Protein AF-Q800X9-F1 (afdb_monomer)

Sequence (140 aa):
RVEAMLNDRRRIALENYLAALQADPPRPHRILQALKRYVRAENKDRLHTVRHYQHVLAVDPEKAAQMKSQVMTHLHVIEERMNQSLSLLYKVPYVAEEIQDEIDELLQEQRADMDQFTSSISESQVDVRVSSEESEEIPL

Nearest PDB structures (foldseek):
  5tpt-assembly1_A  TM=9.905E-01  e=5.588E-12  Homo sapiens
  5tpt-assembly1_B  TM=9.946E-01  e=2.323E-11  Homo sapiens
  3umk-assembly1_A  TM=9.706E-01  e=1.201E-09  Homo sapiens
  4rd9-assembly1_B  TM=9.853E-01  e=9.637E-09  Homo sapiens
  3q7l-assembly1_B  TM=9.668E-01  e=7.740E-09  Homo sapiens

Secondary structure (DSSP, 8-state):
-HHHHHHHHHHHHHHHHHHHHTSSS--HHHHHHHHHHHHHHHHHHHHHHHHHHHHHHHH-HHHHHHHHHHHHHHHHHHHHHHHH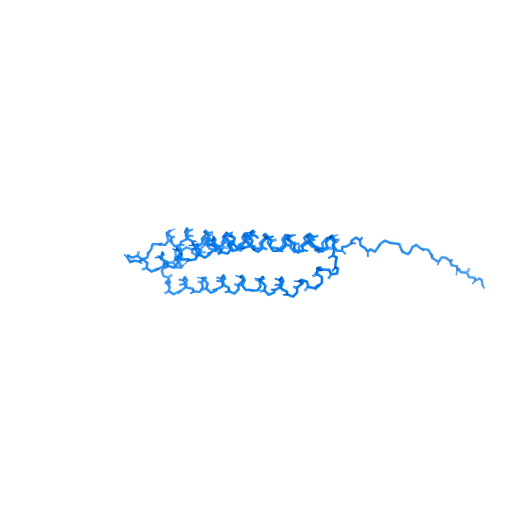HHHHHTTSHHHHHHTHHHHHHHHHHHHHHHHHHHHHHHHTTSSS------------

Foldseek 3Di:
DVLVVLVVQLVVLLVQLVVLLPDVVRDLVSNLVSLLSNLVSLLVNLVVLLVVLVVCCVVPVVVSVVCVVVSVVSNVVSVVVNVVSVVSCVVVVVSCVVCVVVVVVSVVVSVVVVVVSVVVVVVVPPPPDDDDDDDDDDDD

Organism: Chelydra serpentina (NCBI:txid8475)

Radius of gyration: 21.75 Å; Cα contacts (8 Å, |Δi|>4): 66; chains: 1; bounding box: 85×18×45 Å

Solvent-accessible surface area (backbone atoms only — not comparable to full-atom values): 7900 Å² total; per-residue (Å²): 116,66,67,62,54,44,51,51,54,30,49,54,26,46,54,49,24,52,53,29,63,69,34,89,79,61,46,50,71,56,30,50,53,26,45,54,51,23,53,52,36,50,50,52,46,49,51,48,56,50,52,51,47,52,51,36,40,76,77,38,52,71,61,28,63,69,44,45,62,60,51,52,53,53,53,48,55,52,51,54,52,49,52,53,54,54,53,58,43,62,75,41,54,75,44,36,67,75,47,39,68,65,47,51,52,52,54,49,55,54,47,53,58,46,52,54,49,54,48,55,54,57,61,72,65,65,84,81,80,83,83,85,76,83,82,88,81,88,81,135

Structure (mmCIF, N/CA/C/O backbone):
data_AF-Q800X9-F1
#
_entry.id   AF-Q800X9-F1
#
loop_
_atom_site.group_PDB
_atom_site.id
_atom_site.type_symbol
_atom_site.label_atom_id
_atom_site.label_alt_id
_atom_site.label_comp_id
_atom_site.label_asym_id
_atom_site.label_entity_id
_atom_site.label_seq_id
_atom_site.pdbx_PDB_ins_code
_atom_site.Cartn_x
_atom_site.Cartn_y
_atom_site.Cartn_z
_atom_site.occupancy
_atom_site.B_iso_or_equiv
_atom_site.auth_seq_id
_atom_site.auth_comp_id
_atom_site.auth_asym_id
_atom_site.auth_atom_id
_atom_site.pdbx_PDB_model_num
ATOM 1 N N . ARG A 1 1 ? -4.352 -4.565 -19.448 1.00 64.88 1 ARG A N 1
ATOM 2 C CA . ARG A 1 1 ? -5.355 -5.479 -18.830 1.00 64.88 1 ARG A CA 1
ATOM 3 C C . ARG A 1 1 ? -5.010 -5.829 -17.376 1.00 64.88 1 ARG A C 1
ATOM 5 O O . ARG A 1 1 ? -5.928 -5.866 -16.572 1.00 64.88 1 ARG A O 1
ATOM 12 N N . VAL A 1 2 ? -3.732 -6.028 -17.017 1.00 72.19 2 VAL A N 1
ATOM 13 C CA . VAL A 1 2 ? -3.320 -6.340 -15.629 1.00 72.19 2 VAL A CA 1
ATOM 14 C C . VAL A 1 2 ? -3.502 -5.152 -14.6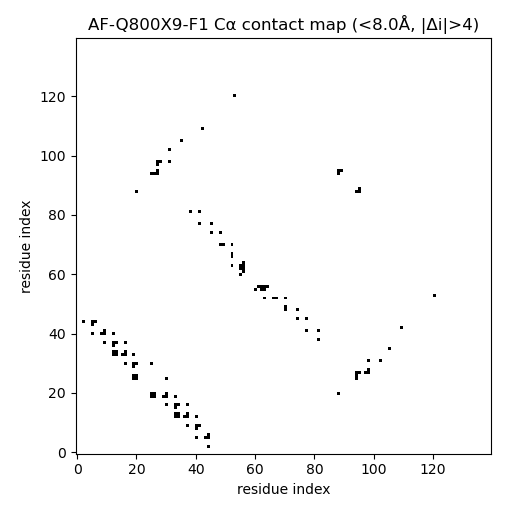70 1.00 72.19 2 VAL A C 1
ATOM 16 O O . VAL A 1 2 ? -4.079 -5.334 -13.605 1.00 72.19 2 VAL A O 1
ATOM 19 N N . GLU A 1 3 ? -3.118 -3.935 -15.068 1.00 72.44 3 GLU A N 1
ATOM 20 C CA . GLU A 1 3 ? -3.259 -2.718 -14.238 1.00 72.44 3 GLU A CA 1
ATOM 21 C C . GLU A 1 3 ? -4.711 -2.406 -13.852 1.00 72.44 3 GLU A C 1
ATOM 23 O O . GLU A 1 3 ? -4.998 -2.095 -12.701 1.00 72.44 3 GLU A O 1
ATOM 28 N N . ALA A 1 4 ? -5.652 -2.549 -14.790 1.00 77.19 4 ALA A N 1
ATOM 29 C CA . ALA A 1 4 ? -7.077 -2.347 -14.518 1.00 77.19 4 ALA A CA 1
ATOM 30 C C . ALA A 1 4 ? -7.601 -3.340 -13.464 1.00 77.19 4 ALA A C 1
ATOM 32 O O . ALA A 1 4 ? -8.271 -2.946 -12.517 1.00 77.19 4 ALA A O 1
ATOM 33 N N . MET A 1 5 ? -7.212 -4.616 -13.570 1.00 82.12 5 MET A N 1
ATOM 34 C CA . MET A 1 5 ? -7.580 -5.647 -12.596 1.00 82.12 5 MET A CA 1
ATOM 35 C C . MET A 1 5 ? -6.950 -5.399 -11.213 1.00 82.12 5 MET A C 1
ATOM 37 O O . MET A 1 5 ? -7.583 -5.668 -10.191 1.00 82.12 5 MET A O 1
ATOM 41 N N . LEU A 1 6 ? -5.706 -4.906 -11.162 1.00 81.38 6 LEU A N 1
ATOM 42 C CA . LEU A 1 6 ? -5.042 -4.527 -9.909 1.00 81.38 6 LEU A CA 1
ATOM 43 C C . LEU A 1 6 ? -5.757 -3.343 -9.249 1.00 81.38 6 LEU A C 1
ATOM 45 O O . LEU A 1 6 ? -6.040 -3.400 -8.053 1.00 81.38 6 LEU A O 1
ATOM 49 N N . ASN A 1 7 ? -6.136 -2.337 -10.040 1.00 81.06 7 ASN A N 1
ATOM 50 C CA . ASN A 1 7 ? -6.906 -1.189 -9.573 1.00 81.06 7 ASN A CA 1
ATOM 51 C C . ASN A 1 7 ? -8.287 -1.574 -9.029 1.00 81.06 7 ASN A C 1
ATOM 53 O O . ASN A 1 7 ? -8.649 -1.113 -7.947 1.00 81.06 7 ASN A O 1
ATOM 57 N N . ASP A 1 8 ? -9.027 -2.452 -9.709 1.00 84.81 8 ASP A N 1
ATOM 58 C CA . ASP A 1 8 ? -10.326 -2.926 -9.216 1.00 84.81 8 ASP A CA 1
ATOM 59 C C . ASP A 1 8 ? -10.178 -3.712 -7.910 1.00 84.81 8 ASP A C 1
ATOM 61 O O . ASP A 1 8 ? -10.892 -3.470 -6.936 1.00 84.81 8 ASP A O 1
ATOM 65 N N . ARG A 1 9 ? -9.197 -4.619 -7.841 1.00 85.00 9 ARG A N 1
ATOM 66 C CA . ARG A 1 9 ? -8.946 -5.420 -6.635 1.00 85.00 9 ARG A CA 1
ATOM 67 C C . ARG A 1 9 ? -8.550 -4.550 -5.443 1.00 85.00 9 ARG A C 1
ATOM 69 O O . ARG A 1 9 ? -8.990 -4.810 -4.323 1.00 85.00 9 ARG A O 1
ATOM 76 N N . ARG A 1 10 ? -7.743 -3.520 -5.690 1.00 86.56 10 ARG A N 1
ATOM 77 C CA . ARG A 1 10 ? -7.356 -2.507 -4.706 1.00 86.56 10 ARG A CA 1
ATOM 78 C C . ARG A 1 10 ? -8.562 -1.703 -4.232 1.00 86.56 10 ARG A C 1
ATOM 80 O O . ARG A 1 10 ? -8.760 -1.570 -3.028 1.00 86.56 10 ARG A O 1
ATOM 87 N N . ARG A 1 11 ? -9.389 -1.215 -5.161 1.00 88.81 11 ARG A N 1
ATOM 88 C CA . ARG A 1 11 ? -10.606 -0.456 -4.853 1.00 88.81 11 ARG A CA 1
ATOM 89 C C . ARG A 1 11 ? -11.555 -1.260 -3.965 1.00 88.81 11 ARG A C 1
ATOM 91 O O . ARG A 1 11 ? -11.973 -0.763 -2.927 1.00 88.81 11 ARG A O 1
ATOM 98 N N . ILE A 1 12 ? -11.812 -2.520 -4.314 1.00 90.50 12 ILE A N 1
ATOM 99 C CA . ILE A 1 12 ? -12.664 -3.415 -3.519 1.00 90.50 12 ILE A CA 1
ATOM 100 C C . ILE A 1 12 ? -12.071 -3.637 -2.119 1.00 90.50 12 ILE A C 1
ATOM 102 O O . ILE A 1 12 ? -12.798 -3.664 -1.127 1.00 90.50 12 ILE A O 1
ATOM 106 N N . ALA A 1 13 ? -10.751 -3.810 -2.003 1.00 91.06 13 ALA A N 1
ATOM 107 C CA . ALA A 1 13 ? -10.107 -3.988 -0.702 1.00 91.06 13 ALA A CA 1
ATOM 108 C C . ALA A 1 13 ? -10.222 -2.731 0.180 1.00 91.06 13 ALA A C 1
ATOM 110 O O . ALA A 1 13 ? -10.489 -2.858 1.375 1.00 91.06 13 ALA A O 1
ATOM 111 N N . LEU A 1 14 ? -10.097 -1.541 -0.415 1.00 89.50 14 LEU A N 1
ATOM 112 C CA . LEU A 1 14 ? -10.283 -0.266 0.277 1.00 89.50 14 LEU A CA 1
ATOM 113 C C . LEU A 1 14 ? -11.731 -0.074 0.739 1.00 89.50 14 LEU A C 1
ATOM 115 O O . LEU A 1 14 ? -11.962 0.250 1.899 1.00 89.50 14 LEU A O 1
ATOM 119 N N . GLU A 1 15 ? -12.708 -0.324 -0.134 1.00 91.69 15 GLU A N 1
ATOM 120 C CA . GLU A 1 15 ? -14.134 -0.231 0.209 1.00 91.69 15 GLU A CA 1
ATOM 121 C C . GLU A 1 15 ? -14.484 -1.161 1.384 1.00 91.69 15 GLU A C 1
ATOM 123 O O . GLU A 1 15 ? -15.155 -0.746 2.328 1.00 91.69 15 GLU A O 1
ATOM 128 N N . ASN A 1 16 ? -13.949 -2.387 1.392 1.00 91.75 16 ASN A N 1
ATOM 129 C CA . ASN A 1 16 ? -14.123 -3.322 2.507 1.00 91.75 16 ASN A CA 1
ATOM 130 C C . ASN A 1 16 ? -13.481 -2.829 3.814 1.00 91.75 16 ASN A C 1
ATOM 132 O O . ASN A 1 16 ? -14.044 -3.036 4.888 1.00 91.75 16 ASN A O 1
ATOM 136 N N . TYR A 1 17 ? -12.309 -2.195 3.740 1.00 91.75 17 TYR A N 1
ATOM 137 C CA . TYR A 1 17 ? -11.646 -1.606 4.904 1.00 91.75 17 TYR A CA 1
ATOM 138 C C . TYR A 1 17 ? -12.453 -0.441 5.487 1.00 91.75 17 TYR A C 1
ATOM 140 O O . TYR A 1 17 ? -12.702 -0.412 6.692 1.00 91.75 17 TYR A O 1
ATOM 148 N N . LEU A 1 18 ? -12.948 0.459 4.635 1.00 90.75 18 LEU A N 1
ATOM 149 C CA . LEU A 1 18 ? -13.808 1.567 5.052 1.00 90.75 18 LEU A CA 1
ATOM 150 C C . LEU A 1 18 ? -15.113 1.069 5.683 1.00 90.75 18 LEU A C 1
ATOM 152 O O . LEU A 1 18 ? -15.524 1.584 6.720 1.00 90.75 18 LEU A O 1
ATOM 156 N N . ALA A 1 19 ? -15.731 0.038 5.105 1.00 91.69 19 ALA A N 1
ATOM 157 C CA . ALA A 1 19 ? -16.924 -0.582 5.673 1.00 91.69 19 ALA A CA 1
ATOM 158 C C . ALA A 1 19 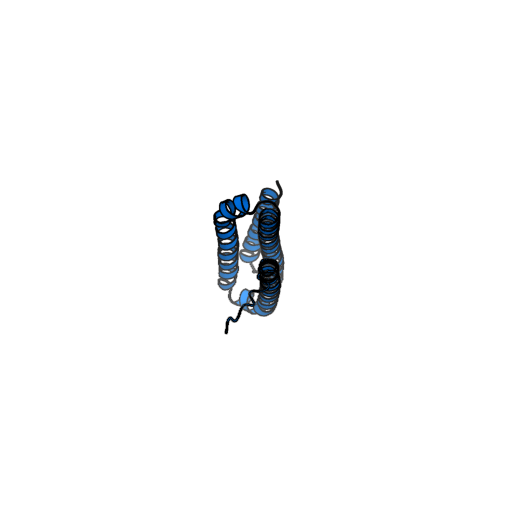? -16.650 -1.219 7.047 1.00 91.69 19 ALA A C 1
ATOM 160 O O . ALA A 1 19 ? -17.490 -1.140 7.940 1.00 91.69 19 ALA A O 1
ATOM 161 N N . ALA A 1 20 ? -15.473 -1.826 7.243 1.00 90.62 20 ALA A N 1
ATOM 162 C CA . ALA A 1 20 ? -15.076 -2.385 8.534 1.00 90.62 20 ALA A CA 1
ATOM 163 C C . ALA A 1 20 ? -14.815 -1.299 9.592 1.00 90.62 20 ALA A C 1
ATOM 165 O O . ALA A 1 20 ? -15.163 -1.504 10.753 1.00 90.62 20 ALA A O 1
ATOM 166 N N . LEU A 1 21 ? -14.240 -0.157 9.195 1.00 88.88 21 LEU A N 1
ATOM 167 C CA . LEU A 1 21 ? -14.039 1.005 10.069 1.00 88.88 21 LEU A CA 1
ATOM 168 C C . LEU A 1 21 ? -15.358 1.660 10.496 1.00 88.88 21 LEU A C 1
ATOM 170 O O . LEU A 1 21 ? -15.467 2.121 11.625 1.00 88.88 21 LEU A O 1
ATOM 174 N N . GLN A 1 22 ? -16.345 1.708 9.599 1.00 88.00 22 GLN A N 1
ATOM 175 C CA . GLN A 1 22 ? -17.666 2.295 9.863 1.00 88.00 22 GLN A CA 1
ATOM 176 C C . GLN A 1 22 ? -18.637 1.331 10.562 1.00 88.00 22 GLN A C 1
ATOM 178 O O . GLN A 1 22 ? -19.778 1.702 10.829 1.00 88.00 22 GLN A O 1
ATOM 183 N N . ALA A 1 23 ? -18.224 0.089 10.829 1.00 89.25 23 ALA A N 1
ATOM 184 C CA . ALA A 1 23 ? -19.062 -0.871 11.532 1.00 89.25 23 ALA A CA 1
ATOM 185 C C . ALA A 1 23 ? -19.321 -0.413 12.976 1.00 89.25 23 ALA A C 1
ATOM 187 O O . ALA A 1 23 ? -18.414 0.088 13.635 1.00 89.25 23 ALA A O 1
ATOM 188 N N . ASP A 1 24 ? -20.536 -0.647 13.476 1.00 85.50 24 ASP A N 1
ATOM 189 C CA . ASP A 1 24 ? -20.925 -0.331 14.852 1.00 85.50 24 ASP A CA 1
ATOM 190 C C . ASP A 1 24 ? -21.346 -1.615 15.609 1.00 85.50 24 ASP A C 1
ATOM 192 O O . ASP A 1 24 ? -22.351 -2.235 15.239 1.00 85.50 24 ASP A O 1
ATOM 196 N N . PRO A 1 25 ? -20.573 -2.087 16.614 1.00 82.88 25 PRO A N 1
ATOM 197 C CA . PRO A 1 25 ? -19.289 -1.540 17.058 1.00 82.88 25 PRO A CA 1
ATOM 198 C C . PRO A 1 25 ? -18.132 -1.906 16.103 1.00 82.88 25 PRO A C 1
ATOM 200 O O . PRO A 1 25 ? -18.157 -2.982 15.480 1.00 82.88 25 PRO A O 1
ATOM 203 N N . PRO A 1 26 ? -17.081 -1.067 16.017 1.00 85.12 26 PRO A N 1
ATOM 204 C CA . PRO A 1 26 ? -15.914 -1.346 15.192 1.00 85.12 26 PRO A CA 1
ATOM 205 C C . PRO A 1 26 ? -15.177 -2.568 15.740 1.00 85.12 26 PRO A C 1
ATOM 207 O O . PRO A 1 26 ? -14.939 -2.688 16.940 1.00 85.12 26 PRO A O 1
ATOM 210 N N . ARG A 1 27 ? -14.831 -3.511 14.856 1.00 90.38 27 ARG A N 1
ATOM 211 C CA . ARG A 1 27 ? -14.189 -4.780 15.239 1.00 90.38 27 ARG A CA 1
ATOM 212 C C . ARG A 1 27 ? -12.710 -4.772 14.842 1.00 90.38 27 ARG A C 1
ATOM 214 O O . ARG A 1 27 ? -12.444 -4.955 13.647 1.00 90.38 27 ARG A O 1
ATOM 221 N N . PRO A 1 28 ? -11.765 -4.669 15.798 1.00 89.38 28 PRO A N 1
ATOM 222 C CA . PRO A 1 28 ? -10.326 -4.583 15.528 1.00 89.38 28 PRO A CA 1
ATOM 223 C C . PRO A 1 28 ? -9.823 -5.676 14.584 1.00 89.38 28 PRO A C 1
ATOM 225 O O . PRO A 1 28 ? -9.277 -5.393 13.521 1.00 89.38 28 PRO A O 1
ATOM 228 N N . HIS A 1 29 ? -10.161 -6.935 14.869 1.00 89.69 29 HIS A N 1
ATOM 229 C CA . HIS A 1 29 ? -9.788 -8.078 14.031 1.00 89.69 29 HIS A CA 1
ATOM 230 C C . HIS A 1 29 ? -10.306 -7.998 12.585 1.00 89.69 29 HIS A C 1
ATOM 232 O O . HIS A 1 29 ? -9.620 -8.417 11.651 1.00 89.69 29 HIS A O 1
ATOM 238 N N . ARG A 1 30 ? -11.525 -7.482 12.364 1.00 91.06 30 ARG A N 1
ATOM 239 C CA . ARG A 1 30 ? -12.063 -7.342 10.998 1.00 91.06 30 ARG A CA 1
ATOM 240 C C . ARG A 1 30 ? -11.394 -6.199 10.250 1.00 91.06 30 ARG A C 1
ATOM 242 O O . ARG A 1 30 ? -11.104 -6.355 9.066 1.00 91.06 30 ARG A O 1
ATOM 249 N N . ILE A 1 31 ? -11.132 -5.097 10.945 1.00 91.62 31 ILE A N 1
ATOM 250 C CA . ILE A 1 31 ? -10.412 -3.940 10.412 1.00 91.62 31 ILE A CA 1
ATOM 251 C C . ILE A 1 31 ? -8.990 -4.358 10.021 1.00 91.62 31 ILE A C 1
ATOM 253 O O . ILE A 1 31 ? -8.592 -4.129 8.880 1.00 91.62 31 ILE A O 1
ATOM 257 N N . LEU A 1 32 ? -8.282 -5.088 10.890 1.00 90.69 32 LEU A N 1
ATOM 258 C CA . LEU A 1 32 ? -6.952 -5.635 10.614 1.00 90.69 32 LEU A CA 1
ATOM 259 C C . LEU A 1 32 ? -6.947 -6.558 9.391 1.00 90.69 32 LEU A C 1
ATOM 261 O O . LEU A 1 32 ? -6.095 -6.429 8.516 1.00 90.69 32 LEU A O 1
ATOM 265 N N . GLN A 1 33 ? -7.906 -7.484 9.282 1.00 92.00 33 GLN A N 1
ATOM 266 C CA . GLN A 1 33 ? -7.987 -8.374 8.118 1.00 92.00 33 GLN A CA 1
ATOM 267 C C . GLN A 1 33 ? -8.246 -7.612 6.814 1.00 92.00 33 GLN A C 1
ATOM 269 O O . GLN A 1 33 ? -7.663 -7.951 5.779 1.00 92.00 33 GLN A O 1
ATOM 274 N N . ALA A 1 34 ? -9.118 -6.602 6.843 1.00 92.38 34 ALA A N 1
ATOM 275 C CA . ALA A 1 34 ? -9.394 -5.771 5.678 1.00 92.38 34 ALA A CA 1
ATOM 276 C C . ALA A 1 34 ? -8.167 -4.928 5.292 1.00 92.38 34 ALA A C 1
ATOM 278 O O . ALA A 1 34 ? -7.794 -4.907 4.118 1.00 92.38 34 ALA A O 1
ATOM 279 N N . LEU A 1 35 ? -7.477 -4.345 6.277 1.00 91.25 35 LEU A N 1
ATOM 280 C CA . LEU A 1 35 ? -6.239 -3.595 6.082 1.00 91.25 35 LEU A CA 1
ATOM 281 C C . LEU A 1 35 ? -5.126 -4.481 5.506 1.00 91.25 35 LEU A C 1
ATOM 283 O O . LEU A 1 35 ? -4.552 -4.139 4.477 1.00 91.25 35 LEU A O 1
ATOM 287 N N . LYS A 1 36 ? -4.892 -5.677 6.068 1.00 90.81 36 LYS A N 1
ATOM 288 C CA . LYS A 1 36 ? -3.924 -6.659 5.540 1.00 90.81 36 LYS A CA 1
ATOM 289 C C . LYS A 1 36 ? -4.208 -7.011 4.077 1.00 90.81 36 LYS A C 1
ATOM 291 O O . LYS A 1 36 ? -3.287 -7.143 3.273 1.00 90.81 36 LYS A O 1
ATOM 296 N N . ARG A 1 37 ? -5.481 -7.169 3.694 1.00 91.00 37 ARG A N 1
ATOM 297 C CA . ARG A 1 37 ? -5.866 -7.423 2.291 1.00 91.00 37 ARG A CA 1
ATOM 298 C C . ARG A 1 37 ? -5.593 -6.221 1.393 1.00 91.00 37 ARG A C 1
ATOM 300 O O . ARG A 1 37 ? -5.126 -6.416 0.273 1.00 91.00 37 ARG A O 1
ATOM 307 N N . TYR A 1 38 ? -5.885 -5.019 1.875 1.00 91.00 38 TYR A N 1
ATOM 308 C CA . TYR A 1 38 ? -5.645 -3.777 1.154 1.00 91.00 38 TYR A CA 1
ATOM 309 C C . TYR A 1 38 ? -4.150 -3.524 0.927 1.00 91.00 38 TYR A C 1
ATOM 311 O O . TYR A 1 38 ? -3.734 -3.381 -0.219 1.00 91.00 38 TYR A O 1
ATOM 319 N N . VAL A 1 39 ? -3.329 -3.605 1.977 1.00 89.38 39 VAL A N 1
ATOM 320 C CA . VAL A 1 39 ? -1.866 -3.448 1.893 1.00 89.38 39 VAL A CA 1
ATOM 321 C C . VAL A 1 39 ? -1.254 -4.465 0.927 1.00 89.38 39 VAL A C 1
ATOM 323 O O . VAL A 1 39 ? -0.443 -4.111 0.076 1.00 89.38 39 VAL A O 1
ATOM 326 N N . ARG A 1 40 ? -1.704 -5.727 0.953 1.00 87.88 40 ARG A N 1
ATOM 327 C CA . ARG A 1 40 ? -1.258 -6.737 -0.026 1.00 87.88 40 ARG A CA 1
ATOM 328 C C . ARG A 1 40 ? -1.642 -6.393 -1.465 1.00 87.88 40 ARG A C 1
ATOM 330 O O . ARG A 1 40 ? -0.888 -6.712 -2.384 1.00 87.88 40 ARG A O 1
ATOM 337 N N . ALA A 1 41 ? -2.812 -5.792 -1.685 1.00 89.62 41 ALA A N 1
ATOM 338 C CA . ALA A 1 41 ? -3.227 -5.357 -3.016 1.00 89.62 41 ALA A CA 1
ATOM 339 C C . ALA A 1 41 ? -2.347 -4.202 -3.522 1.00 89.62 41 ALA A C 1
ATOM 341 O O . ALA A 1 41 ? -1.888 -4.265 -4.662 1.00 89.62 41 ALA A O 1
ATOM 342 N N . GLU A 1 42 ? -2.051 -3.222 -2.663 1.00 88.50 42 GLU A N 1
ATOM 343 C CA . GLU A 1 42 ? -1.119 -2.123 -2.953 1.00 88.50 42 GLU A CA 1
ATOM 344 C C . GLU A 1 42 ? 0.290 -2.635 -3.264 1.00 88.50 42 GLU A C 1
ATOM 346 O O . GLU A 1 42 ? 0.872 -2.288 -4.290 1.00 88.50 42 GLU A O 1
ATOM 351 N N . ASN A 1 43 ? 0.816 -3.541 -2.437 1.00 85.81 43 ASN A N 1
ATOM 352 C CA . ASN A 1 43 ? 2.147 -4.111 -2.640 1.00 85.81 43 ASN A CA 1
ATOM 353 C C . ASN A 1 43 ? 2.252 -4.888 -3.948 1.00 85.81 43 ASN A C 1
ATOM 355 O O . ASN A 1 43 ? 3.276 -4.814 -4.627 1.00 85.81 43 ASN A O 1
ATOM 359 N N . LYS A 1 44 ? 1.191 -5.598 -4.339 1.00 86.00 44 LYS A N 1
ATOM 360 C CA . LYS A 1 44 ? 1.158 -6.302 -5.621 1.00 86.00 44 LYS A CA 1
ATOM 361 C C . LYS A 1 44 ? 1.206 -5.336 -6.807 1.00 86.00 44 LYS A C 1
ATOM 363 O O . LYS A 1 44 ? 1.893 -5.637 -7.782 1.00 86.00 44 LYS A O 1
ATOM 368 N N . ASP A 1 45 ? 0.500 -4.208 -6.731 1.00 86.81 45 ASP A N 1
ATOM 369 C CA . ASP A 1 45 ? 0.515 -3.175 -7.775 1.00 86.81 45 ASP A CA 1
ATOM 370 C C . ASP A 1 45 ? 1.874 -2.471 -7.860 1.00 86.81 45 ASP A C 1
ATOM 372 O O . ASP A 1 45 ? 2.471 -2.365 -8.937 1.00 86.81 45 ASP A O 1
ATOM 376 N N . ARG A 1 46 ? 2.428 -2.112 -6.697 1.00 86.50 46 ARG A N 1
ATOM 377 C CA . ARG A 1 46 ? 3.776 -1.556 -6.566 1.00 86.50 46 ARG A CA 1
ATOM 378 C C . ARG A 1 46 ? 4.804 -2.477 -7.215 1.00 86.50 46 ARG A C 1
ATOM 380 O O . ARG A 1 46 ? 5.489 -2.070 -8.146 1.00 86.50 46 ARG A O 1
ATOM 387 N N . LEU A 1 47 ? 4.850 -3.742 -6.796 1.00 85.38 47 LEU A N 1
ATOM 388 C CA . LEU A 1 47 ? 5.792 -4.744 -7.297 1.00 85.38 47 LEU A CA 1
ATOM 389 C C . LEU A 1 47 ? 5.631 -5.014 -8.798 1.00 85.38 47 LEU A C 1
ATOM 391 O O . LEU A 1 47 ? 6.621 -5.212 -9.499 1.00 85.38 47 LEU A O 1
ATOM 395 N N . HIS A 1 48 ? 4.398 -5.026 -9.305 1.00 87.12 48 HIS A N 1
ATOM 396 C CA . HIS A 1 48 ? 4.138 -5.195 -10.732 1.00 87.12 48 HIS A CA 1
ATOM 397 C C . HIS A 1 48 ? 4.686 -4.020 -11.549 1.00 87.12 48 HIS A C 1
ATOM 399 O O . HIS A 1 48 ? 5.426 -4.243 -12.504 1.00 87.12 48 HIS A O 1
ATOM 405 N N . THR A 1 49 ? 4.362 -2.786 -11.153 1.00 88.00 49 THR A N 1
ATOM 406 C CA . THR A 1 49 ? 4.838 -1.550 -11.804 1.00 88.00 49 THR A CA 1
ATOM 407 C C . THR A 1 49 ? 6.358 -1.524 -11.864 1.00 88.00 49 THR A C 1
ATOM 409 O O . THR A 1 49 ? 6.978 -1.259 -12.891 1.00 88.00 49 THR A O 1
ATOM 412 N N . VAL A 1 50 ? 6.949 -1.875 -10.736 1.00 86.75 50 VAL A N 1
ATOM 413 C CA . VAL A 1 50 ? 8.374 -1.909 -10.514 1.00 86.75 50 VAL A CA 1
ATOM 414 C C . VAL A 1 50 ? 9.083 -2.961 -11.389 1.00 86.75 50 VAL A C 1
ATOM 416 O O . VAL A 1 50 ? 10.030 -2.632 -12.104 1.00 86.75 50 VAL A O 1
ATOM 419 N N . ARG A 1 51 ? 8.601 -4.213 -11.405 1.00 87.00 51 ARG A N 1
ATOM 420 C CA . ARG A 1 51 ? 9.143 -5.277 -12.272 1.00 87.00 51 ARG A CA 1
ATOM 421 C C . ARG A 1 51 ? 8.949 -4.964 -13.748 1.00 87.00 51 ARG A C 1
ATOM 423 O O . ARG A 1 51 ? 9.814 -5.270 -14.562 1.00 87.00 51 ARG A O 1
ATOM 430 N N . HIS A 1 52 ? 7.816 -4.358 -14.096 1.00 88.81 52 HIS A N 1
ATOM 431 C CA . HIS A 1 52 ? 7.557 -3.921 -15.459 1.00 88.81 52 HIS A CA 1
ATOM 432 C C . HIS A 1 52 ? 8.589 -2.879 -15.895 1.00 88.81 52 HIS A C 1
ATOM 434 O O . HIS A 1 52 ? 9.191 -3.034 -16.953 1.00 88.81 52 HIS A O 1
ATOM 440 N N . TYR A 1 53 ? 8.860 -1.881 -15.052 1.00 88.19 53 TYR A N 1
ATOM 441 C CA . TYR A 1 53 ? 9.883 -0.877 -15.321 1.00 88.19 53 TYR A CA 1
ATOM 442 C C . TYR A 1 53 ? 11.282 -1.487 -15.468 1.00 88.19 53 TYR A C 1
ATOM 444 O O . TYR A 1 53 ? 11.970 -1.165 -16.430 1.00 88.19 53 TYR A O 1
ATOM 452 N N . GLN A 1 54 ? 11.686 -2.407 -14.583 1.00 86.56 54 GLN A N 1
ATOM 453 C CA . GLN A 1 54 ? 12.963 -3.125 -14.716 1.00 86.56 54 GLN A CA 1
ATOM 454 C C . GLN A 1 54 ? 13.065 -3.902 -16.028 1.00 86.56 54 GLN A C 1
ATOM 456 O O . GLN A 1 54 ? 14.089 -3.847 -16.702 1.00 86.56 54 GLN A O 1
ATOM 461 N N . HIS A 1 55 ? 12.007 -4.624 -16.400 1.00 90.12 55 HIS A N 1
ATOM 462 C CA . HIS A 1 55 ? 11.990 -5.376 -17.648 1.00 90.12 55 HIS A CA 1
ATOM 463 C C . HIS A 1 55 ? 12.128 -4.447 -18.857 1.00 90.12 55 HIS A C 1
ATOM 465 O O . HIS A 1 55 ? 12.926 -4.720 -19.748 1.00 90.12 55 HIS A O 1
ATOM 471 N N . VAL A 1 56 ? 11.395 -3.330 -18.869 1.00 90.12 56 VAL A N 1
ATOM 472 C CA . VAL A 1 56 ? 11.524 -2.323 -19.928 1.00 90.12 56 VAL A CA 1
ATOM 473 C C . VAL A 1 56 ? 12.928 -1.726 -19.925 1.00 90.12 56 VAL A C 1
ATOM 475 O O . VAL A 1 56 ? 13.503 -1.608 -20.989 1.00 90.12 56 VAL A O 1
ATOM 478 N N . LEU A 1 57 ? 13.524 -1.433 -18.768 1.00 88.75 57 LEU A N 1
ATOM 479 C CA . LEU A 1 57 ? 14.893 -0.915 -18.675 1.00 88.75 57 LEU A CA 1
ATOM 480 C C . LEU A 1 57 ? 15.934 -1.878 -19.262 1.00 88.75 57 LEU A C 1
ATOM 482 O O . LEU A 1 57 ? 16.859 -1.427 -19.930 1.00 88.75 57 LEU A O 1
ATOM 486 N N . ALA A 1 58 ? 15.769 -3.184 -19.041 1.00 88.56 58 ALA A N 1
ATOM 487 C CA . ALA A 1 58 ? 16.666 -4.210 -19.568 1.00 88.56 58 ALA A CA 1
ATOM 488 C C . ALA A 1 58 ? 16.485 -4.466 -21.076 1.00 88.56 58 ALA A C 1
ATOM 490 O O . ALA A 1 58 ? 17.445 -4.825 -21.752 1.00 88.56 58 ALA A O 1
ATOM 491 N N . VAL A 1 59 ? 15.264 -4.314 -21.603 1.00 94.50 59 VAL A N 1
ATOM 492 C CA . VAL A 1 59 ? 14.941 -4.592 -23.017 1.00 94.50 59 VAL A CA 1
ATOM 493 C C . VAL A 1 59 ? 15.056 -3.343 -23.902 1.00 94.50 59 VAL A C 1
ATOM 495 O O . VAL A 1 59 ? 15.456 -3.452 -25.056 1.00 94.50 59 VAL A O 1
ATOM 498 N N . ASP A 1 60 ? 14.689 -2.171 -23.381 1.00 91.81 60 ASP A N 1
ATOM 499 C CA . ASP A 1 60 ? 14.598 -0.890 -24.092 1.00 91.81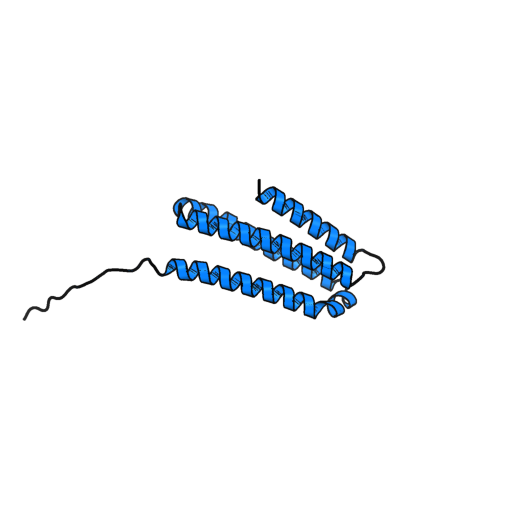 60 ASP A CA 1
ATOM 500 C C . ASP A 1 60 ? 14.804 0.307 -23.125 1.00 91.81 60 ASP A C 1
ATOM 502 O O . ASP A 1 60 ? 13.846 0.860 -22.558 1.00 91.81 60 ASP A O 1
ATOM 506 N N . PRO A 1 61 ? 16.062 0.732 -22.910 1.00 90.62 61 PRO A N 1
ATOM 507 C CA . PRO A 1 61 ? 16.388 1.796 -21.965 1.00 90.62 61 PRO A CA 1
ATOM 508 C C . PRO A 1 61 ? 15.879 3.185 -22.387 1.00 90.62 61 PRO A C 1
ATOM 510 O O . PRO A 1 61 ? 15.591 4.008 -21.514 1.00 90.62 61 PRO A O 1
ATOM 513 N N . GLU A 1 62 ? 15.707 3.461 -23.686 1.00 93.31 62 GLU A N 1
ATOM 514 C CA . GLU A 1 62 ? 15.116 4.726 -24.152 1.00 93.31 62 GLU A CA 1
ATOM 515 C C . GLU A 1 62 ? 13.641 4.815 -23.764 1.00 93.31 62 GLU A C 1
ATOM 517 O O . GLU A 1 62 ? 13.189 5.826 -23.213 1.00 93.31 62 GLU A O 1
ATOM 522 N N . LYS A 1 63 ? 12.888 3.732 -23.973 1.00 91.38 63 LYS A N 1
ATOM 523 C CA . LYS A 1 63 ? 11.496 3.653 -23.530 1.00 91.38 63 LYS A CA 1
ATOM 524 C C . LYS A 1 63 ? 11.380 3.717 -22.010 1.00 91.38 63 LYS A C 1
ATOM 526 O O . LYS A 1 63 ? 10.487 4.392 -21.495 1.00 91.38 63 LYS A O 1
ATOM 531 N N . ALA A 1 64 ? 12.291 3.077 -21.276 1.00 88.44 64 ALA A N 1
ATOM 532 C CA . ALA A 1 64 ? 12.325 3.176 -19.819 1.00 88.44 64 ALA A CA 1
ATOM 533 C C . ALA A 1 64 ? 12.528 4.625 -19.355 1.00 88.44 64 ALA A C 1
ATOM 535 O O . ALA A 1 64 ? 11.807 5.089 -18.472 1.00 88.44 64 ALA A O 1
ATOM 536 N N . ALA A 1 65 ? 13.438 5.375 -19.983 1.00 89.81 65 ALA A N 1
ATOM 537 C CA . ALA A 1 65 ? 13.659 6.783 -19.660 1.00 89.81 65 ALA A CA 1
ATOM 538 C C . ALA A 1 65 ? 12.390 7.635 -19.849 1.00 89.81 65 ALA A C 1
ATOM 540 O O . ALA A 1 65 ? 12.087 8.474 -18.999 1.00 89.81 65 ALA A O 1
ATOM 541 N N . GLN A 1 66 ? 11.607 7.374 -20.901 1.00 91.50 66 GLN A N 1
ATOM 542 C CA . GLN A 1 66 ? 10.326 8.051 -21.146 1.00 91.50 66 GLN A CA 1
ATOM 543 C C . GLN A 1 66 ? 9.2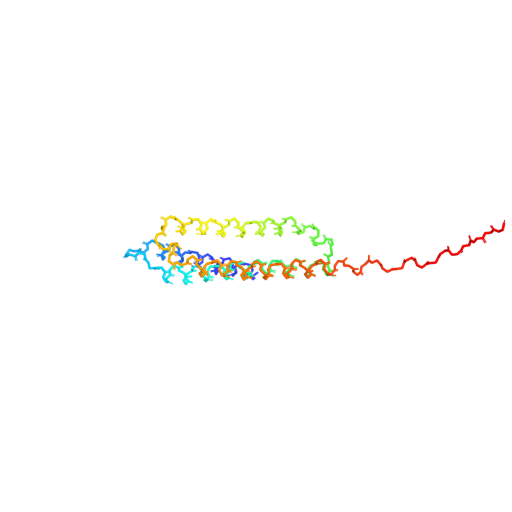49 7.666 -20.119 1.00 91.50 66 GLN A C 1
ATOM 545 O O . GLN A 1 66 ? 8.476 8.514 -19.678 1.00 91.50 66 GLN A O 1
ATOM 550 N N . MET A 1 67 ? 9.208 6.397 -19.703 1.00 88.38 67 MET A N 1
ATOM 551 C CA . MET A 1 67 ? 8.232 5.885 -18.731 1.00 88.38 67 MET A CA 1
ATOM 552 C C . MET A 1 67 ? 8.580 6.224 -17.276 1.00 88.38 67 MET A C 1
ATOM 554 O O . MET A 1 67 ? 7.715 6.145 -16.402 1.00 88.38 67 MET A O 1
ATOM 558 N N . LYS A 1 68 ? 9.832 6.602 -16.995 1.00 85.81 68 LYS A N 1
ATOM 559 C CA . LYS A 1 68 ? 10.353 6.828 -15.640 1.00 85.81 68 LYS A CA 1
ATOM 560 C C . LYS A 1 68 ? 9.502 7.805 -14.830 1.00 85.81 68 LYS A C 1
ATOM 562 O O . LYS A 1 68 ? 9.224 7.536 -13.664 1.00 85.81 68 LYS A O 1
ATOM 567 N N . SER A 1 69 ? 9.076 8.918 -15.430 1.00 87.19 69 SER A N 1
ATOM 568 C CA . SER A 1 69 ? 8.241 9.919 -14.753 1.00 87.19 69 SER A CA 1
ATOM 569 C C . SER A 1 69 ? 6.893 9.332 -14.331 1.00 87.19 69 SER A C 1
ATOM 571 O O . SER A 1 69 ? 6.524 9.428 -13.164 1.00 87.19 69 SER A O 1
ATOM 573 N N . GLN A 1 70 ? 6.207 8.644 -15.247 1.00 89.12 70 GLN A N 1
ATOM 574 C CA . GLN A 1 70 ? 4.921 8.001 -14.987 1.00 89.12 70 GLN A CA 1
ATOM 575 C C . GLN A 1 70 ? 5.030 6.920 -13.905 1.00 89.12 70 GLN A C 1
ATOM 577 O O . GLN A 1 70 ? 4.175 6.845 -13.024 1.00 89.12 70 GLN A O 1
ATOM 582 N N . VAL A 1 71 ? 6.090 6.109 -13.942 1.00 88.31 71 VAL A N 1
ATOM 583 C CA . VAL A 1 71 ? 6.350 5.083 -12.924 1.00 88.31 71 VAL A CA 1
ATOM 584 C C . VAL A 1 71 ? 6.557 5.721 -11.553 1.00 88.31 71 VAL A C 1
ATOM 586 O O . VAL A 1 71 ? 5.914 5.304 -10.595 1.00 88.31 71 VAL A O 1
ATOM 589 N N . MET A 1 72 ? 7.383 6.766 -11.455 1.00 86.56 72 MET A N 1
ATOM 590 C CA . MET A 1 72 ? 7.612 7.472 -10.189 1.00 86.56 72 MET A CA 1
ATOM 591 C C . MET A 1 72 ? 6.327 8.093 -9.637 1.00 86.56 72 MET A C 1
ATOM 593 O O . MET A 1 72 ? 6.042 7.947 -8.449 1.00 86.56 72 MET A O 1
ATOM 597 N N . THR A 1 73 ? 5.510 8.717 -10.491 1.00 90.75 73 THR A N 1
ATOM 598 C CA . THR A 1 73 ? 4.200 9.241 -10.086 1.00 90.75 73 THR A CA 1
ATOM 599 C C . THR A 1 73 ? 3.287 8.133 -9.563 1.00 90.75 73 THR A C 1
ATOM 601 O O . THR A 1 73 ? 2.668 8.308 -8.517 1.00 90.75 73 THR A O 1
ATOM 604 N N . HIS A 1 74 ? 3.217 6.979 -10.234 1.00 88.44 74 HIS A N 1
ATOM 605 C CA . HIS A 1 74 ? 2.364 5.870 -9.790 1.00 88.44 74 HIS A CA 1
ATOM 606 C C . HIS A 1 74 ? 2.794 5.317 -8.427 1.00 88.44 74 HIS A C 1
ATOM 608 O O . HIS A 1 74 ? 1.951 5.081 -7.562 1.00 88.44 74 HIS A O 1
ATOM 614 N N . LEU A 1 75 ? 4.103 5.166 -8.203 1.00 87.38 75 LEU A N 1
ATOM 615 C CA . LEU A 1 75 ? 4.640 4.712 -6.916 1.00 87.38 75 LEU A CA 1
ATOM 616 C C . LEU A 1 75 ? 4.339 5.700 -5.787 1.00 87.38 75 LEU A C 1
ATOM 618 O O . LEU A 1 75 ? 3.927 5.272 -4.710 1.00 87.38 75 LEU A O 1
ATOM 622 N N . HIS A 1 76 ? 4.469 7.002 -6.047 1.00 87.88 76 HIS A N 1
ATOM 623 C CA . HIS A 1 76 ? 4.123 8.031 -5.069 1.00 87.88 76 HIS A CA 1
ATOM 624 C C . HIS A 1 76 ? 2.631 8.001 -4.711 1.00 87.88 76 HIS A C 1
ATOM 626 O O . HIS A 1 76 ? 2.269 7.992 -3.540 1.00 87.88 76 HIS A O 1
ATOM 632 N N . VAL A 1 77 ? 1.758 7.870 -5.713 1.00 89.56 77 VAL A N 1
ATOM 633 C CA . VAL A 1 77 ? 0.306 7.766 -5.502 1.00 89.56 77 VAL A CA 1
ATOM 634 C C . VAL A 1 77 ? -0.068 6.526 -4.677 1.00 89.56 77 VAL A C 1
ATOM 636 O O . VAL A 1 77 ? -1.016 6.577 -3.891 1.00 89.56 77 VAL A O 1
ATOM 639 N N . ILE A 1 78 ? 0.643 5.402 -4.838 1.00 87.44 78 ILE A N 1
ATOM 640 C CA . ILE A 1 78 ? 0.458 4.207 -3.995 1.00 87.44 78 ILE A CA 1
ATOM 641 C C . ILE A 1 78 ? 0.807 4.521 -2.534 1.00 87.44 78 ILE A C 1
ATOM 643 O O . ILE A 1 78 ? 0.030 4.197 -1.634 1.00 87.44 78 ILE A O 1
ATOM 647 N N . GLU A 1 79 ? 1.948 5.165 -2.299 1.00 86.50 79 GLU A N 1
ATOM 648 C CA . GLU A 1 79 ? 2.418 5.523 -0.959 1.00 86.50 79 GLU A CA 1
ATOM 649 C C . GLU A 1 79 ? 1.480 6.519 -0.264 1.00 86.50 79 GLU A C 1
ATOM 651 O O . GLU A 1 79 ? 1.024 6.264 0.852 1.00 86.50 79 GLU A O 1
ATOM 656 N N . GLU A 1 80 ? 1.113 7.613 -0.935 1.00 89.38 80 GLU A N 1
ATOM 657 C CA . GLU A 1 80 ? 0.182 8.610 -0.394 1.00 89.38 80 GLU A CA 1
ATOM 658 C C . GLU A 1 80 ? -1.148 7.974 0.005 1.00 89.38 80 GLU A C 1
ATOM 660 O O . GLU A 1 80 ? -1.689 8.235 1.081 1.00 89.38 80 GLU A O 1
ATOM 665 N N . ARG A 1 81 ? -1.672 7.088 -0.842 1.00 88.00 81 ARG A N 1
ATOM 666 C CA . ARG A 1 81 ? -2.944 6.419 -0.594 1.00 88.00 81 ARG A CA 1
ATOM 667 C C . ARG A 1 81 ? -2.859 5.417 0.561 1.00 88.00 81 ARG A C 1
ATOM 669 O O . ARG A 1 81 ? -3.824 5.263 1.317 1.00 88.00 81 ARG A O 1
ATOM 676 N N . MET A 1 82 ? -1.722 4.746 0.725 1.00 87.50 82 MET A N 1
ATOM 677 C CA . MET A 1 82 ? -1.455 3.888 1.879 1.00 87.50 82 MET A CA 1
ATOM 678 C C . MET A 1 82 ? -1.425 4.710 3.171 1.00 87.50 82 MET A C 1
ATOM 680 O O . MET A 1 82 ? -2.141 4.379 4.115 1.00 87.50 82 MET A O 1
ATOM 684 N N . ASN A 1 83 ? -0.705 5.833 3.169 1.00 89.19 83 ASN A N 1
ATOM 685 C CA . ASN A 1 83 ? -0.628 6.756 4.301 1.00 89.19 83 ASN A CA 1
ATOM 686 C C . ASN A 1 83 ? -2.004 7.332 4.667 1.00 89.19 83 ASN A C 1
ATOM 688 O O . ASN A 1 83 ? -2.372 7.366 5.840 1.00 89.19 83 ASN A O 1
ATOM 692 N N . GLN A 1 84 ? -2.809 7.715 3.672 1.00 89.94 84 GLN A N 1
ATOM 693 C CA . GLN A 1 84 ? -4.192 8.150 3.887 1.00 89.94 84 GLN A CA 1
ATOM 694 C C . GLN A 1 84 ? -5.040 7.050 4.531 1.00 89.94 84 GLN A C 1
ATOM 696 O O . GLN A 1 84 ? -5.805 7.323 5.453 1.00 89.94 84 GLN A O 1
ATOM 701 N N . SER A 1 85 ? -4.892 5.805 4.076 1.00 87.94 85 SER A N 1
ATOM 702 C CA . SER A 1 85 ? -5.648 4.671 4.617 1.00 87.94 85 SER A CA 1
ATOM 703 C C . SER A 1 85 ? -5.262 4.380 6.067 1.00 87.94 85 SER A C 1
ATOM 705 O O . SER A 1 85 ? -6.143 4.203 6.900 1.00 87.94 85 SER A O 1
ATOM 707 N N . LEU A 1 86 ? -3.967 4.416 6.396 1.00 87.81 86 LEU A N 1
ATOM 708 C CA . LEU A 1 86 ? -3.480 4.282 7.773 1.00 87.81 86 LEU A CA 1
ATOM 709 C C . LEU A 1 86 ? -3.947 5.444 8.660 1.00 87.81 86 LEU A C 1
ATOM 711 O O . LEU A 1 86 ? -4.363 5.226 9.792 1.00 87.81 86 LEU A O 1
ATOM 715 N N . SER A 1 87 ? -3.976 6.673 8.135 1.00 90.38 87 SER A N 1
ATOM 716 C CA . SER A 1 87 ? -4.497 7.841 8.859 1.00 90.38 87 SER A CA 1
ATOM 717 C C . SER A 1 87 ? -5.957 7.663 9.297 1.00 90.38 87 SER A C 1
ATOM 719 O O . SER A 1 87 ? -6.343 8.141 10.365 1.00 90.38 87 SER A O 1
ATOM 721 N N . LEU A 1 88 ? -6.774 6.942 8.519 1.00 89.12 88 LEU A N 1
ATOM 722 C CA . LEU A 1 88 ? -8.156 6.634 8.902 1.00 89.12 88 LEU A CA 1
ATOM 723 C C . LEU A 1 88 ? -8.241 5.695 10.105 1.00 89.12 88 LEU A C 1
ATOM 725 O O . LEU A 1 88 ? -9.165 5.845 10.902 1.00 89.12 88 LEU A O 1
ATOM 729 N N . LEU A 1 89 ? -7.285 4.777 10.269 1.00 88.12 89 LEU A N 1
ATOM 730 C CA . LEU A 1 89 ? -7.230 3.906 11.439 1.00 88.12 89 LEU A CA 1
ATOM 731 C C . LEU A 1 89 ? -7.035 4.708 12.727 1.00 88.12 89 LEU A C 1
ATOM 733 O O . LEU A 1 89 ? -7.741 4.481 13.704 1.00 88.12 89 LEU A O 1
ATOM 737 N N . TYR A 1 90 ? -6.132 5.692 12.706 1.00 86.44 90 TYR A N 1
ATOM 738 C CA . TYR A 1 90 ? -5.832 6.532 13.869 1.00 86.44 90 TYR A CA 1
ATOM 739 C C . TYR A 1 90 ? -7.000 7.430 14.303 1.00 86.44 90 TYR A C 1
ATOM 741 O O . TYR A 1 90 ? -6.972 7.988 15.397 1.00 86.44 90 TYR A O 1
ATOM 749 N N . LYS A 1 91 ? -8.065 7.542 13.494 1.00 87.75 91 LYS A N 1
ATOM 750 C CA . LYS A 1 91 ? -9.322 8.181 13.921 1.00 87.75 91 LYS A CA 1
ATOM 751 C C . LYS A 1 91 ? -10.109 7.330 14.924 1.00 87.75 91 LYS A C 1
ATOM 753 O O . LYS A 1 91 ? -11.018 7.852 15.562 1.00 87.75 91 LYS A O 1
ATOM 758 N N . VAL A 1 92 ? -9.771 6.046 15.067 1.00 86.88 92 VAL A N 1
ATOM 759 C CA . VAL A 1 92 ? -10.377 5.109 16.020 1.00 86.88 92 VAL A CA 1
ATOM 760 C C . VAL A 1 92 ? -9.279 4.588 16.962 1.00 86.88 92 VAL A C 1
ATOM 762 O O . VAL A 1 92 ? -8.787 3.475 16.776 1.00 86.88 92 VAL A O 1
ATOM 765 N N . PRO A 1 93 ? -8.863 5.382 17.969 1.00 84.94 93 PRO A N 1
ATOM 766 C CA . PRO A 1 93 ? -7.634 5.136 18.729 1.00 84.94 93 PRO A CA 1
ATOM 767 C C . PRO A 1 93 ? -7.615 3.783 19.451 1.00 84.94 93 PRO A C 1
ATOM 769 O O . PRO A 1 93 ? -6.600 3.105 19.405 1.00 84.94 93 PRO A O 1
ATOM 772 N N . TYR A 1 94 ? -8.744 3.340 20.016 1.00 88.31 94 TYR A N 1
ATOM 773 C CA . TYR A 1 94 ? -8.845 2.024 20.665 1.00 88.31 94 TYR A CA 1
ATOM 774 C C . TYR A 1 94 ? -8.547 0.863 19.703 1.00 88.31 94 TYR A C 1
ATOM 776 O O . TYR A 1 94 ? -7.857 -0.085 20.055 1.00 88.31 94 TYR A O 1
ATOM 784 N N . VAL A 1 95 ? -9.047 0.945 18.465 1.00 88.69 95 VAL A N 1
ATOM 785 C CA . VAL A 1 95 ? -8.779 -0.091 17.461 1.00 88.69 95 VAL A CA 1
ATOM 786 C C . VAL A 1 95 ? -7.330 -0.013 17.001 1.00 88.69 95 VAL A C 1
ATOM 788 O O . VAL A 1 95 ? -6.711 -1.054 16.838 1.00 88.69 95 VAL A O 1
ATOM 791 N N . ALA A 1 9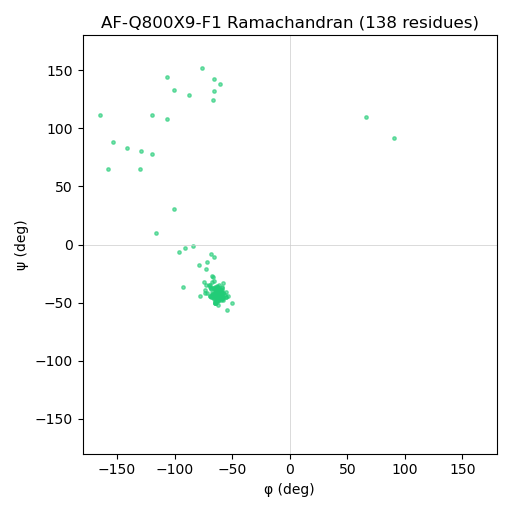6 ? -6.810 1.200 16.787 1.00 88.88 96 ALA A N 1
ATOM 792 C CA . ALA A 1 96 ? -5.430 1.411 16.371 1.00 88.88 96 ALA A CA 1
ATOM 793 C C . ALA A 1 96 ? -4.439 0.821 17.383 1.00 88.88 96 ALA A C 1
ATOM 795 O O . ALA A 1 96 ? -3.540 0.107 16.964 1.00 88.88 96 ALA A O 1
ATOM 796 N N . GLU A 1 97 ? -4.649 1.067 18.678 1.00 90.00 97 GLU A N 1
ATOM 797 C CA . GLU A 1 97 ? -3.811 0.554 19.768 1.00 90.00 97 GLU A CA 1
ATOM 798 C C . GLU A 1 97 ? -3.848 -0.979 19.851 1.00 90.00 97 GLU A C 1
ATOM 800 O O . GLU A 1 97 ? -2.805 -1.604 20.001 1.00 90.00 97 GLU A O 1
ATOM 805 N N . GLU A 1 98 ? -5.020 -1.601 19.673 1.00 91.69 98 GLU A N 1
ATOM 806 C CA . GLU A 1 98 ? -5.139 -3.066 19.732 1.00 91.69 98 GLU A CA 1
ATOM 807 C C . GLU A 1 98 ? -4.432 -3.812 18.597 1.00 91.69 98 GLU A C 1
ATOM 809 O O . GLU A 1 98 ? -4.086 -4.974 18.782 1.00 91.69 98 GLU A O 1
ATOM 814 N N . ILE A 1 99 ? -4.288 -3.199 17.419 1.00 91.31 99 ILE A N 1
ATOM 815 C CA . ILE A 1 99 ? -3.752 -3.879 16.225 1.00 91.31 99 ILE A CA 1
ATOM 816 C C . ILE A 1 99 ? -2.432 -3.275 15.739 1.00 91.31 99 ILE A C 1
ATOM 818 O O . ILE A 1 99 ? -2.009 -3.547 14.611 1.00 91.31 99 ILE A O 1
ATOM 822 N N . GLN A 1 100 ? -1.831 -2.388 16.538 1.00 89.19 100 GLN A N 1
ATOM 823 C CA . GLN A 1 100 ? -0.664 -1.609 16.138 1.00 89.19 100 GLN A CA 1
ATOM 824 C C . GLN A 1 100 ? 0.528 -2.516 15.833 1.00 89.19 100 GLN A C 1
ATOM 826 O O . GLN A 1 100 ? 1.138 -2.368 14.776 1.00 89.19 100 GLN A O 1
ATOM 831 N N . ASP A 1 101 ? 0.799 -3.490 16.702 1.00 92.12 101 ASP A N 1
ATOM 832 C CA . ASP A 1 101 ? 1.924 -4.415 16.554 1.00 92.12 101 ASP A CA 1
ATOM 833 C C . ASP A 1 101 ? 1.838 -5.192 15.229 1.00 92.12 101 ASP A C 1
ATOM 835 O O . ASP A 1 101 ? 2.815 -5.285 14.484 1.00 92.12 101 ASP A O 1
ATOM 839 N N . GLU A 1 102 ? 0.651 -5.689 14.862 1.00 92.50 102 GLU A N 1
ATOM 840 C CA . GLU A 1 102 ? 0.464 -6.411 13.601 1.00 92.50 102 GLU A CA 1
ATOM 841 C C . GLU A 1 102 ? 0.497 -5.511 12.363 1.00 92.50 102 GLU A C 1
ATOM 843 O O . GLU A 1 102 ? 0.680 -6.011 11.246 1.00 92.50 102 GLU A O 1
ATOM 848 N N . ILE A 1 103 ? 0.250 -4.210 12.522 1.00 88.62 103 ILE A N 1
ATOM 849 C CA . ILE A 1 103 ? 0.416 -3.230 11.447 1.00 88.62 103 ILE A CA 1
ATOM 850 C C . ILE A 1 103 ? 1.889 -2.899 11.272 1.00 88.62 103 ILE A C 1
ATOM 852 O O . ILE A 1 103 ? 2.358 -2.877 10.136 1.00 88.62 103 ILE A O 1
ATOM 856 N N . ASP A 1 104 ? 2.612 -2.682 12.363 1.00 90.19 104 ASP A N 1
ATOM 857 C CA . ASP A 1 104 ? 4.035 -2.370 12.332 1.00 90.19 104 ASP A CA 1
ATOM 858 C C . ASP A 1 104 ? 4.827 -3.536 11.724 1.00 90.19 104 ASP A C 1
ATOM 860 O O . ASP A 1 104 ? 5.630 -3.317 10.813 1.00 90.19 104 ASP A O 1
ATOM 864 N N . GLU A 1 105 ? 4.515 -4.780 12.105 1.00 91.19 105 GLU A N 1
ATOM 865 C CA . GLU A 1 105 ? 5.085 -5.985 11.486 1.00 91.19 105 GLU A CA 1
ATOM 866 C C . GLU A 1 105 ? 4.802 -6.037 9.972 1.00 91.19 105 GLU A C 1
ATOM 868 O O . GLU A 1 105 ? 5.708 -6.252 9.162 1.00 91.19 105 GLU A O 1
ATOM 873 N N . LEU A 1 106 ? 3.556 -5.764 9.564 1.00 88.19 106 LEU A N 1
ATOM 874 C CA . LEU A 1 106 ? 3.148 -5.758 8.155 1.00 88.19 106 LEU A CA 1
ATOM 875 C C . LEU A 1 106 ? 3.872 -4.673 7.338 1.00 88.19 106 LEU A C 1
ATOM 877 O O . LEU A 1 106 ? 4.247 -4.900 6.184 1.00 88.19 106 LEU A O 1
ATOM 881 N N . LEU A 1 107 ? 4.046 -3.479 7.909 1.00 85.12 107 LEU A N 1
ATOM 882 C CA . LEU A 1 107 ? 4.739 -2.366 7.259 1.00 85.12 107 LEU A CA 1
ATOM 883 C C . LEU A 1 107 ? 6.249 -2.605 7.192 1.00 85.12 107 LEU A C 1
ATOM 885 O O . LEU A 1 107 ? 6.886 -2.218 6.208 1.00 85.12 107 LEU A O 1
ATOM 889 N N . GLN A 1 108 ? 6.826 -3.257 8.201 1.00 86.62 108 GLN A N 1
ATOM 890 C CA . GLN A 1 108 ? 8.232 -3.639 8.204 1.00 86.62 108 GLN A CA 1
ATOM 891 C C . GLN A 1 108 ? 8.526 -4.701 7.138 1.00 86.62 108 GLN A C 1
ATOM 893 O O . GLN A 1 108 ? 9.474 -4.531 6.372 1.00 86.62 108 GLN A O 1
ATOM 898 N N . GLU A 1 109 ? 7.686 -5.736 7.023 1.00 84.31 109 GLU A N 1
ATOM 899 C CA . GLU A 1 109 ? 7.770 -6.745 5.955 1.00 84.31 109 GLU A CA 1
ATOM 900 C C . GLU A 1 109 ? 7.727 -6.071 4.571 1.00 84.31 109 GLU A C 1
ATOM 902 O O . GLU A 1 109 ? 8.581 -6.303 3.715 1.00 84.31 109 GLU A O 1
ATOM 907 N N . GLN A 1 110 ? 6.806 -5.120 4.381 1.00 78.12 110 GLN A N 1
ATOM 908 C CA . GLN A 1 110 ? 6.697 -4.355 3.1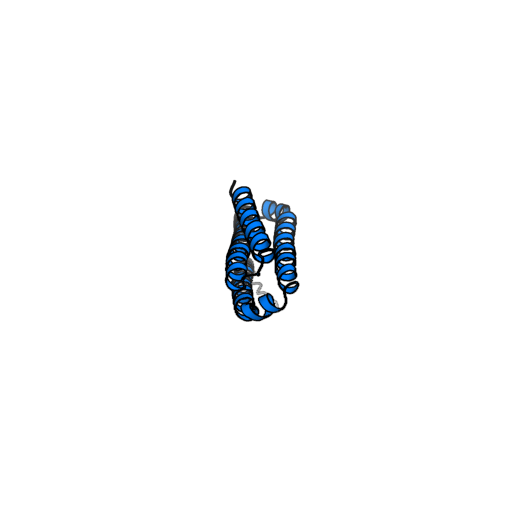39 1.00 78.12 110 GLN A CA 1
ATOM 909 C C . GLN A 1 110 ? 7.945 -3.516 2.815 1.00 78.12 110 GLN A C 1
ATOM 911 O O . GLN A 1 110 ? 8.271 -3.329 1.632 1.00 78.12 110 GLN A O 1
ATOM 916 N N . ARG A 1 111 ? 8.573 -2.910 3.828 1.00 79.38 111 ARG A N 1
ATOM 917 C CA . ARG A 1 111 ? 9.795 -2.115 3.651 1.00 79.38 111 ARG A CA 1
ATOM 918 C C . ARG A 1 111 ? 10.967 -3.012 3.280 1.00 79.38 111 ARG A C 1
ATOM 920 O O . ARG A 1 111 ? 11.649 -2.703 2.312 1.00 79.38 111 ARG A O 1
ATOM 927 N N . ALA A 1 112 ? 11.124 -4.151 3.952 1.00 80.56 112 ALA A N 1
ATOM 928 C CA . ALA A 1 112 ? 12.166 -5.123 3.635 1.00 80.56 112 ALA A CA 1
ATOM 929 C C . ALA A 1 112 ? 12.057 -5.639 2.187 1.00 80.56 112 ALA A C 1
ATOM 931 O O . ALA A 1 112 ? 13.049 -5.635 1.458 1.00 80.56 112 ALA A O 1
ATOM 932 N N . ASP A 1 113 ? 10.846 -5.977 1.729 1.00 73.12 113 ASP A N 1
ATOM 933 C CA . ASP A 1 113 ? 10.591 -6.370 0.335 1.00 73.12 113 ASP A CA 1
ATOM 934 C C . ASP A 1 113 ? 10.979 -5.264 -0.666 1.00 73.12 113 ASP A C 1
ATOM 936 O O . ASP A 1 113 ? 11.457 -5.533 -1.771 1.00 73.12 113 ASP A O 1
ATOM 940 N N . MET A 1 114 ? 10.752 -3.998 -0.296 1.00 72.56 114 MET A N 1
ATOM 941 C CA . MET A 1 114 ? 11.094 -2.844 -1.128 1.00 72.56 114 MET A CA 1
ATOM 942 C C . MET A 1 114 ? 12.599 -2.586 -1.163 1.00 72.56 114 MET A C 1
ATOM 944 O O . MET A 1 114 ? 13.133 -2.300 -2.230 1.00 72.56 114 MET A O 1
ATOM 948 N N . ASP A 1 115 ? 13.280 -2.696 -0.029 1.00 76.31 115 ASP A N 1
ATOM 949 C CA . ASP A 1 115 ? 14.721 -2.473 0.060 1.00 76.31 115 ASP A CA 1
ATOM 950 C C . ASP A 1 115 ? 15.495 -3.574 -0.668 1.00 76.31 115 ASP A C 1
ATOM 952 O O . ASP A 1 115 ? 16.468 -3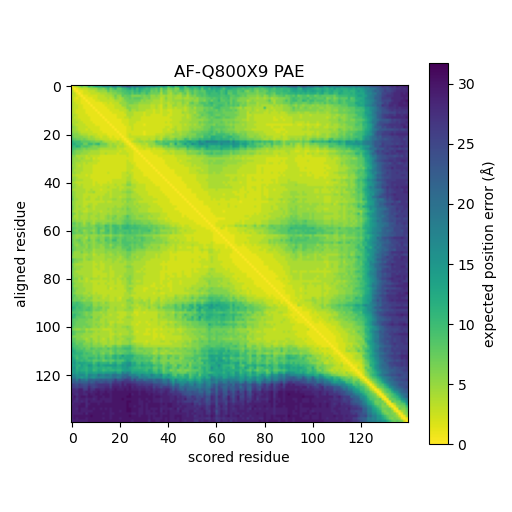.304 -1.375 1.00 76.31 115 ASP A O 1
ATOM 956 N N . GLN A 1 116 ? 15.018 -4.819 -0.594 1.00 73.81 116 GLN A N 1
ATOM 957 C CA . GLN A 1 116 ? 15.554 -5.909 -1.404 1.00 73.81 116 GLN A CA 1
ATOM 958 C C . GLN A 1 116 ? 15.364 -5.613 -2.896 1.00 73.81 116 GLN A C 1
ATOM 960 O O . GLN A 1 116 ? 16.262 -5.825 -3.715 1.00 73.81 116 GLN A O 1
ATOM 965 N N . PHE A 1 117 ? 14.197 -5.078 -3.251 1.00 68.56 117 PHE A N 1
ATOM 966 C CA . PHE A 1 117 ? 13.906 -4.692 -4.616 1.00 68.56 117 PHE A CA 1
ATOM 967 C C . PHE A 1 117 ? 14.849 -3.582 -5.126 1.00 68.56 117 PHE A C 1
ATOM 969 O O . PHE A 1 117 ? 15.459 -3.730 -6.188 1.00 68.56 117 PHE A O 1
ATOM 976 N N . THR A 1 118 ? 14.994 -2.477 -4.393 1.00 67.12 118 THR A N 1
ATOM 977 C CA . THR A 1 118 ? 15.864 -1.357 -4.791 1.00 67.12 118 THR A CA 1
ATOM 978 C C . THR A 1 118 ? 17.330 -1.781 -4.856 1.00 67.12 118 THR A C 1
ATOM 980 O O . THR A 1 118 ? 18.028 -1.393 -5.793 1.00 67.12 118 THR A O 1
ATOM 983 N N . SER A 1 119 ? 17.767 -2.652 -3.944 1.00 70.88 119 SER A N 1
ATOM 984 C CA . SER A 1 119 ? 19.104 -3.254 -3.973 1.00 70.88 119 SER A CA 1
ATOM 985 C C . SER A 1 119 ? 19.336 -4.055 -5.257 1.00 70.88 119 SER A C 1
ATOM 987 O O . SER A 1 119 ? 20.367 -3.877 -5.898 1.00 70.88 119 SER A O 1
ATOM 989 N N . SER A 1 120 ? 18.348 -4.835 -5.717 1.00 63.00 120 SER A N 1
ATOM 990 C CA . SER A 1 120 ? 18.464 -5.595 -6.973 1.00 63.00 120 SER A CA 1
ATOM 991 C C . SER A 1 120 ? 18.559 -4.712 -8.226 1.00 63.00 120 SER A C 1
ATOM 993 O O . SER A 1 120 ? 19.247 -5.073 -9.181 1.00 63.00 120 SER A O 1
ATOM 995 N N . ILE A 1 121 ? 17.928 -3.526 -8.228 1.00 60.16 121 ILE A N 1
ATOM 996 C CA . ILE A 1 121 ? 18.178 -2.523 -9.278 1.00 60.16 121 ILE A CA 1
ATOM 997 C C . ILE A 1 121 ? 19.625 -2.037 -9.185 1.00 60.16 121 ILE A C 1
ATOM 999 O O . ILE A 1 121 ? 20.308 -1.963 -10.205 1.00 60.16 121 ILE A O 1
ATOM 1003 N N . SER A 1 122 ? 20.081 -1.679 -7.984 1.00 57.25 122 SER A N 1
ATOM 1004 C CA . SER A 1 122 ? 21.403 -1.083 -7.791 1.00 57.25 122 SER A CA 1
ATOM 1005 C C . SER A 1 122 ? 22.539 -2.048 -8.149 1.00 57.25 122 SER A C 1
ATOM 1007 O O . SER A 1 122 ? 23.528 -1.617 -8.736 1.00 57.25 122 SER A O 1
ATOM 1009 N N . GLU A 1 123 ? 22.392 -3.346 -7.864 1.00 50.28 123 GLU A N 1
ATOM 1010 C CA . GLU A 1 123 ? 23.344 -4.390 -8.274 1.00 50.28 123 GLU A CA 1
ATOM 1011 C C . GLU A 1 123 ? 23.325 -4.639 -9.787 1.00 50.28 123 GLU A C 1
ATOM 1013 O O . GLU A 1 123 ? 24.373 -4.835 -10.391 1.00 50.28 123 GLU A O 1
ATOM 1018 N N . SER A 1 124 ? 22.170 -4.531 -10.453 1.00 46.09 124 SER A N 1
ATOM 1019 C CA . SER A 1 124 ? 22.120 -4.607 -11.924 1.00 46.09 124 SER A CA 1
ATOM 1020 C C . SER A 1 124 ? 22.784 -3.412 -12.631 1.00 46.09 124 SER A C 1
ATOM 1022 O O . SER A 1 124 ? 22.958 -3.432 -13.848 1.00 46.09 124 SER A O 1
ATOM 1024 N N . GLN A 1 125 ? 23.173 -2.373 -11.880 1.00 43.09 125 GLN A N 1
AT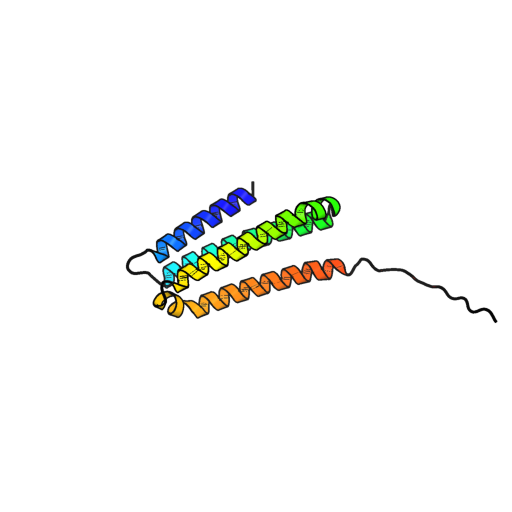OM 1025 C CA . GLN A 1 125 ? 23.825 -1.171 -12.397 1.00 43.09 125 GLN A CA 1
ATOM 1026 C C . GLN A 1 125 ? 25.364 -1.202 -12.298 1.00 43.09 125 GLN A C 1
ATOM 1028 O O . GLN A 1 125 ? 26.005 -0.300 -12.836 1.00 43.09 125 GLN A O 1
ATOM 1033 N N . VAL A 1 126 ? 25.976 -2.212 -11.656 1.00 41.50 126 VAL A N 1
ATOM 1034 C CA . VAL A 1 126 ? 27.448 -2.282 -11.491 1.00 41.50 126 VAL A CA 1
ATOM 1035 C C . VAL A 1 126 ? 28.200 -3.033 -12.597 1.00 41.50 126 VAL A C 1
ATOM 1037 O O . VAL A 1 126 ? 29.425 -2.972 -12.617 1.00 41.50 126 VAL A O 1
ATOM 1040 N N . ASP A 1 127 ? 27.522 -3.622 -13.587 1.00 41.94 127 ASP A N 1
ATOM 1041 C CA . ASP A 1 127 ? 28.175 -4.406 -14.656 1.00 41.94 127 ASP A CA 1
ATOM 1042 C C . ASP A 1 127 ? 28.368 -3.659 -15.997 1.00 41.94 127 ASP A C 1
ATOM 1044 O O . ASP A 1 127 ? 28.379 -4.247 -17.076 1.00 41.94 127 ASP A O 1
ATOM 1048 N N . VAL A 1 128 ? 28.552 -2.332 -15.957 1.00 45.84 128 VAL A N 1
ATOM 1049 C CA . VAL A 1 128 ? 29.063 -1.560 -17.112 1.00 45.84 128 VAL A CA 1
ATOM 1050 C C . VAL A 1 128 ? 30.212 -0.655 -16.677 1.00 45.84 128 VAL A C 1
ATOM 1052 O O . VAL A 1 128 ? 30.131 0.572 -16.723 1.00 45.84 128 VAL A O 1
ATOM 1055 N N . ARG A 1 129 ? 31.319 -1.265 -16.245 1.00 46.22 129 ARG A N 1
ATOM 1056 C CA . ARG A 1 129 ? 32.649 -0.653 -16.383 1.00 46.22 129 ARG A CA 1
ATOM 1057 C C . ARG A 1 129 ? 33.757 -1.704 -16.327 1.00 46.22 129 ARG A C 1
ATOM 1059 O O . ARG A 1 129 ? 34.583 -1.708 -15.423 1.00 46.22 129 ARG A O 1
ATOM 1066 N N . VAL A 1 130 ? 33.784 -2.588 -17.324 1.00 44.53 130 VAL A N 1
ATOM 1067 C CA . VAL A 1 130 ? 34.991 -3.361 -17.639 1.00 44.53 130 VAL A CA 1
ATOM 1068 C C . VAL A 1 130 ? 35.695 -2.729 -18.837 1.00 44.53 130 VAL A C 1
ATOM 1070 O O . VAL A 1 130 ? 35.083 -2.453 -19.865 1.00 44.53 130 VAL A O 1
ATOM 1073 N N . SER A 1 131 ? 37.004 -2.583 -18.659 1.00 43.16 131 SER A N 1
ATOM 1074 C CA . SER A 1 131 ? 38.052 -2.325 -19.640 1.00 43.16 131 SER A CA 1
ATOM 1075 C C . SER A 1 131 ? 38.402 -0.866 -19.949 1.00 43.16 131 SER A C 1
ATOM 1077 O O . SER A 1 131 ? 37.904 -0.212 -20.862 1.00 43.16 131 SER A O 1
ATOM 1079 N N . SER A 1 132 ? 39.379 -0.372 -19.198 1.00 42.81 132 SER A N 1
ATOM 1080 C CA . SER A 1 132 ? 40.513 0.309 -19.818 1.00 42.81 132 SER A CA 1
ATOM 1081 C C . SER A 1 132 ? 41.761 -0.332 -19.227 1.00 42.81 132 SER A C 1
ATOM 1083 O O . SER A 1 132 ? 42.305 0.130 -18.226 1.00 42.81 132 SER A O 1
ATOM 1085 N N . GLU A 1 133 ? 42.106 -1.491 -19.783 1.00 49.47 133 GLU A N 1
ATOM 1086 C CA . GLU A 1 133 ? 43.450 -2.040 -19.677 1.00 49.47 133 GLU A CA 1
ATOM 1087 C C . GLU A 1 133 ? 44.443 -1.059 -20.317 1.00 49.47 133 GLU A C 1
ATOM 1089 O O . GLU A 1 133 ? 44.178 -0.485 -21.370 1.00 49.47 133 GLU A O 1
ATOM 1094 N N . GLU A 1 134 ? 45.572 -0.910 -19.628 1.00 48.97 134 GLU A N 1
ATOM 1095 C CA . GLU A 1 134 ? 46.906 -0.712 -20.192 1.00 48.97 134 GLU A CA 1
ATOM 1096 C C . GLU A 1 134 ? 47.203 0.592 -20.958 1.00 48.97 134 GLU A C 1
ATOM 1098 O O . GLU A 1 134 ? 46.821 0.833 -22.101 1.00 48.97 134 GLU A O 1
ATOM 1103 N N . SER A 1 135 ? 48.022 1.433 -20.333 1.00 41.16 135 SER A N 1
ATOM 1104 C CA . SER A 1 135 ? 48.966 2.285 -21.054 1.00 41.16 135 SER A CA 1
ATOM 1105 C C . SER A 1 135 ? 50.251 2.338 -20.234 1.00 41.16 135 SER A C 1
ATOM 1107 O O . SER A 1 135 ? 50.455 3.230 -19.412 1.00 41.16 135 SER A O 1
ATOM 1109 N N . GLU A 1 136 ? 51.085 1.314 -20.420 1.00 49.91 136 GLU A N 1
ATOM 1110 C CA . GLU A 1 136 ? 52.530 1.466 -20.279 1.00 49.91 136 GLU A CA 1
ATOM 1111 C C . GLU A 1 136 ? 53.025 2.380 -21.408 1.00 49.91 136 GLU A C 1
ATOM 1113 O O . GLU A 1 136 ? 52.818 2.073 -22.575 1.00 49.91 136 GLU A O 1
ATOM 1118 N N . GLU A 1 137 ? 53.704 3.475 -21.073 1.00 46.28 137 GLU A N 1
ATOM 1119 C CA . GLU A 1 137 ? 55.001 3.784 -21.688 1.00 46.28 137 GLU A CA 1
ATOM 1120 C C . GLU A 1 137 ? 55.715 4.869 -20.873 1.00 46.28 137 GLU A C 1
ATOM 1122 O O . GLU A 1 137 ? 55.302 6.028 -20.809 1.00 46.28 137 GLU A O 1
ATOM 1127 N N . ILE A 1 138 ? 56.806 4.463 -20.226 1.00 45.09 138 ILE A N 1
ATOM 1128 C CA . ILE A 1 138 ? 57.868 5.348 -19.753 1.00 45.09 138 ILE A CA 1
ATOM 1129 C C . ILE A 1 138 ? 58.850 5.501 -20.919 1.00 45.09 138 ILE A C 1
ATOM 1131 O O . ILE A 1 138 ? 59.358 4.476 -21.378 1.00 45.09 138 ILE A O 1
ATOM 1135 N N . PRO A 1 139 ? 59.231 6.721 -21.327 1.00 58.66 139 PRO A N 1
ATOM 1136 C CA . PRO A 1 139 ? 60.501 6.922 -21.997 1.00 58.66 139 PRO A CA 1
ATOM 1137 C C . PRO A 1 139 ? 61.517 7.619 -21.081 1.00 58.66 139 PRO A C 1
ATOM 1139 O O . PRO A 1 139 ? 61.178 8.463 -20.250 1.00 58.66 139 PRO A O 1
ATOM 1142 N N . LEU A 1 140 ? 62.756 7.166 -21.272 1.00 48.66 140 LEU A N 1
ATOM 1143 C CA . LEU A 1 140 ? 64.033 7.544 -20.658 1.00 48.66 140 LEU A CA 1
ATOM 1144 C C . LEU A 1 140 ? 64.324 9.051 -20.614 1.00 48.66 140 LEU A C 1
ATOM 1146 O O . LEU A 1 140 ? 64.015 9.746 -21.608 1.00 48.66 140 LEU A O 1
#

pLDDT: mean 81.09, std 14.93, range [41.16, 94.5]

Mean predicted aligned error: 9.62 Å

InterPro domains:
  IPR008155 Amyloidogenic glycoprotein [PTHR23103] (1-138)
  IPR024329 Amyloidogenic glycoprotein, E2 domain [PF12925] (1-89)
  IPR024329 Amyloidogenic glycoprotein, E2 domain [PS51870] (1-106)
  IPR036176 E2 domain superfamily [G3DSA:1.20.120.770] (1-121)
  IPR036176 E2 domain superfamily [SSF109843] (1-106)